Protein AF-A0A535AVQ2-F1 (afdb_monomer)

Mean predicted aligned error: 3.31 Å

Solvent-accessible surface area (backbone atoms only — not comparable to full-atom values): 5388 Å² total; per-residue (Å²): 73,45,28,29,43,38,48,96,46,78,70,44,80,45,87,86,52,66,49,68,36,87,59,93,52,60,97,81,40,64,93,31,47,60,70,80,50,62,65,88,71,66,63,65,58,55,52,54,57,74,65,51,63,59,35,64,89,41,96,92,45,67,70,36,57,67,58,55,86,80,67,69,87,87,79,84,84,89,77,82,82,127

Foldseek 3Di:
DWKWADDPWFPDDHDPDIDADLDDPCVPCPNRIDTDGDDPDDSVVVVVLVPADFDPPDVVDGRHRPDCVSPDDPDDDDDDDD

Radius of gyration: 14.22 Å; Cα contacts (8 Å, |Δi|>4): 92; chains: 1; bounding box: 46×23×31 Å

pLDDT: mean 95.23, std 5.92, range [53.5, 98.31]

Secondary structure (DSSP, 8-state):
-EEEE--SSTTSPPSS-EEE-SS--HHHHTTTS-EEEE-SS-HHHHHHHHTS-EE--BTTB-SEESSGGGS-----------

Sequence (82 aa):
GYVAMASTAAGVGGSSQFYINVNDNSGSLDGKYAVFGKVIVGMDAANALANLPTTNQYPNALNQPADPSHAMLISVTISNSQ

Structure (mmCIF, N/CA/C/O backbone):
data_AF-A0A535AVQ2-F1
#
_entry.id   AF-A0A535AVQ2-F1
#
loop_
_atom_site.group_PDB
_atom_site.id
_atom_site.type_symbol
_atom_site.label_atom_id
_atom_site.label_alt_id
_atom_site.label_comp_id
_atom_site.label_asym_id
_atom_site.label_entity_id
_atom_site.label_seq_id
_atom_site.pdbx_PDB_ins_code
_atom_site.Cartn_x
_atom_site.Cartn_y
_atom_site.Cartn_z
_atom_site.occupancy
_atom_site.B_iso_or_equiv
_atom_site.auth_seq_id
_atom_site.auth_comp_id
_atom_site.auth_asym_id
_atom_site.auth_atom_id
_atom_site.pdbx_PDB_model_num
ATOM 1 N N . GLY A 1 1 ? -5.814 -8.395 1.802 1.00 96.19 1 GLY A N 1
ATOM 2 C CA . GLY A 1 1 ? -6.111 -7.103 1.155 1.00 96.19 1 GLY A CA 1
ATOM 3 C C . GLY A 1 1 ? -6.752 -6.075 2.073 1.00 96.19 1 GLY A C 1
ATOM 4 O O . GLY A 1 1 ? -7.612 -5.340 1.607 1.00 96.19 1 GLY A O 1
ATOM 5 N N . TYR A 1 2 ? -6.371 -5.994 3.352 1.00 97.94 2 TYR A N 1
ATOM 6 C CA . TYR A 1 2 ? -6.757 -4.858 4.204 1.00 97.94 2 TYR A CA 1
ATOM 7 C C . TYR A 1 2 ? -5.771 -3.706 4.007 1.00 97.94 2 TYR A C 1
ATOM 9 O O . TYR A 1 2 ? -4.593 -3.961 3.758 1.00 97.94 2 TYR A O 1
ATOM 17 N N . VAL A 1 3 ? -6.259 -2.471 4.113 1.00 98.00 3 VAL A N 1
ATOM 18 C CA . VAL A 1 3 ? -5.474 -1.239 3.994 1.00 98.00 3 VAL A CA 1
ATOM 19 C C . VAL A 1 3 ? -5.345 -0.610 5.375 1.00 98.00 3 VAL A C 1
ATOM 21 O O . VAL A 1 3 ? -6.351 -0.399 6.061 1.00 98.00 3 VAL A O 1
ATOM 24 N N . ALA A 1 4 ? -4.114 -0.337 5.789 1.00 98.00 4 ALA A N 1
ATOM 25 C CA . ALA A 1 4 ? -3.814 0.174 7.119 1.00 98.00 4 ALA A CA 1
ATOM 26 C C . ALA A 1 4 ? -2.753 1.276 7.084 1.00 98.00 4 ALA A C 1
ATOM 28 O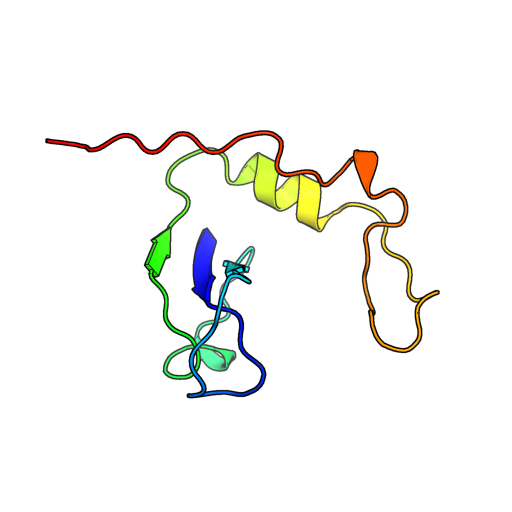 O . ALA A 1 4 ? -1.963 1.379 6.143 1.00 98.00 4 ALA A O 1
ATOM 29 N N . MET A 1 5 ? -2.760 2.114 8.119 1.00 97.88 5 MET A N 1
ATOM 30 C CA . MET A 1 5 ? -1.810 3.214 8.275 1.00 97.88 5 MET A CA 1
ATOM 31 C C . MET A 1 5 ? -0.428 2.683 8.652 1.00 97.88 5 MET A C 1
ATOM 33 O O . MET A 1 5 ? -0.294 1.935 9.623 1.00 97.88 5 MET A O 1
ATOM 37 N N . ALA A 1 6 ? 0.602 3.104 7.920 1.00 97.12 6 ALA A N 1
ATOM 38 C CA . ALA A 1 6 ? 1.984 2.908 8.336 1.00 97.12 6 ALA A CA 1
ATOM 39 C C . ALA A 1 6 ? 2.372 3.982 9.361 1.00 97.12 6 ALA A C 1
ATOM 41 O O . ALA A 1 6 ? 1.925 5.129 9.289 1.00 97.12 6 ALA A O 1
ATOM 42 N N . SER A 1 7 ? 3.228 3.620 10.308 1.00 96.38 7 SER A N 1
ATOM 43 C CA . SER A 1 7 ? 3.751 4.534 11.321 1.00 96.38 7 SER A CA 1
ATOM 44 C C . SER A 1 7 ? 5.158 4.123 11.741 1.00 96.38 7 SER A C 1
ATOM 46 O O . SER A 1 7 ? 5.649 3.055 11.373 1.00 96.38 7 SER A O 1
ATOM 48 N N . THR A 1 8 ? 5.826 4.984 12.507 1.00 94.88 8 THR A N 1
ATOM 49 C CA . THR A 1 8 ? 7.204 4.753 12.960 1.00 94.88 8 THR A CA 1
ATOM 50 C C . THR A 1 8 ? 7.316 3.653 14.017 1.00 94.88 8 THR A C 1
ATOM 52 O O . THR A 1 8 ? 8.393 3.085 14.176 1.00 94.88 8 THR A O 1
ATOM 55 N N . ALA A 1 9 ? 6.229 3.336 14.731 1.00 94.19 9 ALA A N 1
ATOM 56 C CA . ALA A 1 9 ? 6.164 2.239 15.692 1.00 94.19 9 ALA A CA 1
ATOM 57 C C . ALA A 1 9 ? 4.713 1.805 15.967 1.00 94.19 9 ALA A C 1
ATOM 59 O O . ALA A 1 9 ? 3.765 2.559 15.752 1.00 94.19 9 ALA A O 1
ATOM 60 N N . ALA A 1 10 ? 4.545 0.592 16.495 1.00 93.38 10 ALA A N 1
ATOM 61 C CA . ALA A 1 10 ? 3.246 0.078 16.925 1.00 93.38 10 ALA A CA 1
ATOM 62 C C . ALA A 1 10 ? 2.543 1.041 17.900 1.00 93.38 10 ALA A C 1
ATOM 64 O O . ALA A 1 10 ? 3.163 1.540 18.839 1.00 93.38 10 ALA A O 1
ATOM 65 N N . GLY A 1 11 ? 1.252 1.301 17.680 1.00 91.12 11 GLY A N 1
ATOM 66 C CA . GLY A 1 11 ? 0.459 2.223 18.502 1.00 91.12 11 GLY A CA 1
ATOM 67 C C . GLY A 1 11 ? 0.749 3.712 18.268 1.00 91.12 11 GLY A C 1
ATOM 68 O O . GLY A 1 11 ? 0.068 4.556 18.845 1.00 91.12 11 GLY A O 1
ATOM 69 N N . VAL A 1 12 ? 1.716 4.057 17.410 1.00 91.75 12 VAL A N 1
ATOM 70 C CA . VAL A 1 12 ? 1.958 5.438 16.971 1.00 91.75 12 VAL A CA 1
ATOM 71 C C . VAL A 1 12 ? 1.078 5.741 15.762 1.00 91.75 12 VAL A C 1
ATOM 73 O O . VAL A 1 12 ? 0.947 4.913 14.859 1.00 91.75 12 VAL A O 1
ATOM 76 N N . GLY A 1 13 ? 0.480 6.933 15.731 1.00 89.06 13 GLY A N 1
ATOM 77 C CA . GLY A 1 13 ? -0.315 7.394 14.593 1.00 89.06 13 GLY A CA 1
ATOM 78 C C . GLY A 1 13 ? 0.513 7.503 13.308 1.00 89.06 13 GLY A C 1
ATOM 79 O O . GLY A 1 13 ? 1.671 7.922 13.332 1.00 89.06 13 GLY A O 1
ATOM 80 N N . GLY A 1 14 ? -0.086 7.119 12.181 1.00 90.06 14 GLY A N 1
ATOM 81 C CA . GLY A 1 14 ? 0.478 7.353 10.852 1.00 90.06 14 GLY A CA 1
ATOM 82 C C . GLY A 1 14 ? 0.158 8.756 10.336 1.00 90.06 14 GLY A C 1
ATOM 83 O O . GLY A 1 14 ? -0.824 9.362 10.759 1.00 90.06 14 GLY A O 1
ATOM 84 N N . SER A 1 15 ? 0.976 9.268 9.414 1.00 93.69 15 SER A N 1
ATOM 85 C CA . SER A 1 15 ? 0.699 10.520 8.698 1.00 93.69 15 SER A CA 1
ATOM 86 C C . SER A 1 15 ? -0.008 10.238 7.370 1.00 93.69 15 SER A C 1
ATOM 88 O O . SER A 1 15 ? -1.230 10.186 7.323 1.00 93.69 15 SER A O 1
ATOM 90 N N . SER A 1 16 ? 0.745 10.019 6.295 1.00 96.38 16 SER A N 1
ATOM 91 C CA . SER A 1 16 ? 0.222 9.808 4.939 1.00 96.38 16 SER A CA 1
ATOM 92 C C . SER A 1 16 ? 0.583 8.450 4.340 1.00 96.38 16 SER A C 1
ATOM 94 O O . SER A 1 16 ? 0.020 8.063 3.319 1.00 96.38 16 SER A O 1
ATOM 96 N N . GLN A 1 17 ? 1.519 7.723 4.951 1.00 97.25 17 GLN A N 1
ATOM 97 C CA . GLN A 1 17 ? 1.914 6.406 4.466 1.00 97.25 17 GLN A CA 1
ATOM 98 C C . GLN A 1 17 ? 0.866 5.357 4.845 1.00 97.25 17 GLN A C 1
ATOM 100 O O . GLN A 1 17 ? 0.397 5.299 5.984 1.00 97.25 17 GLN A O 1
ATOM 105 N N . PHE A 1 18 ? 0.544 4.488 3.894 1.00 97.81 18 PHE A N 1
ATOM 106 C CA . PHE A 1 18 ? -0.332 3.339 4.084 1.00 97.81 18 PHE A CA 1
ATOM 107 C C . PHE A 1 18 ? 0.286 2.101 3.437 1.00 97.81 18 PHE A C 1
ATOM 109 O O . PHE A 1 18 ? 1.193 2.200 2.610 1.00 97.81 18 PHE A O 1
ATOM 116 N N . TYR A 1 19 ? -0.221 0.930 3.803 1.00 97.81 19 TYR A N 1
ATOM 117 C CA . TYR A 1 19 ? 0.145 -0.337 3.179 1.00 97.81 19 TYR A CA 1
ATOM 118 C C . TYR A 1 19 ? -1.090 -1.196 2.911 1.00 97.81 19 TYR A C 1
ATOM 120 O O . TYR A 1 19 ? -2.146 -1.011 3.521 1.00 97.81 19 TYR A O 1
ATOM 128 N N . ILE A 1 20 ? -0.941 -2.153 1.993 1.00 98.31 20 ILE A N 1
ATOM 129 C CA . ILE A 1 20 ? -1.953 -3.160 1.669 1.00 98.31 20 ILE A CA 1
ATOM 130 C C . ILE A 1 20 ? -1.416 -4.525 2.100 1.00 98.31 20 ILE A C 1
ATOM 132 O O . ILE A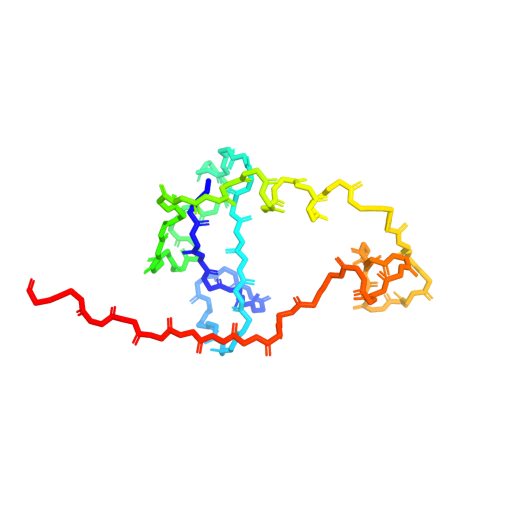 1 20 ? -0.383 -4.978 1.616 1.00 98.31 20 ILE A O 1
ATOM 136 N N . ASN A 1 21 ? -2.131 -5.212 2.987 1.00 98.19 21 ASN A N 1
ATOM 137 C CA . ASN A 1 21 ? -1.806 -6.587 3.359 1.00 98.19 21 ASN A CA 1
ATOM 138 C C . ASN A 1 21 ? -2.088 -7.531 2.182 1.00 98.19 21 ASN A C 1
ATOM 140 O O . ASN A 1 21 ? -3.256 -7.726 1.838 1.00 98.19 21 ASN A O 1
ATOM 144 N N . VAL A 1 22 ? -1.059 -8.139 1.588 1.00 97.81 22 VAL A N 1
ATOM 145 C CA . VAL A 1 22 ? -1.209 -9.160 0.525 1.00 97.81 22 VAL A CA 1
ATOM 146 C C . VAL A 1 22 ? -1.417 -10.579 1.068 1.00 97.81 22 VAL A C 1
ATOM 148 O O . VAL A 1 22 ? -1.956 -11.422 0.366 1.00 97.81 22 VAL A O 1
ATOM 151 N N . ASN A 1 23 ? -1.097 -10.803 2.346 1.00 96.81 23 ASN A N 1
ATOM 152 C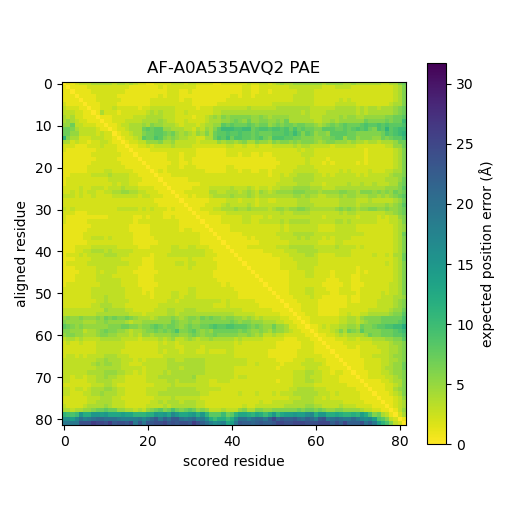 CA . ASN A 1 23 ? -1.335 -12.041 3.094 1.00 96.81 23 ASN A CA 1
ATOM 153 C C . ASN A 1 23 ? -2.073 -11.741 4.410 1.00 96.81 23 ASN A C 1
ATOM 155 O O . ASN A 1 23 ? -2.307 -10.575 4.746 1.00 96.81 23 ASN A O 1
ATOM 159 N N . ASP A 1 24 ? -2.446 -12.787 5.149 1.00 96.88 24 ASP A N 1
ATOM 160 C CA . ASP A 1 24 ? -2.91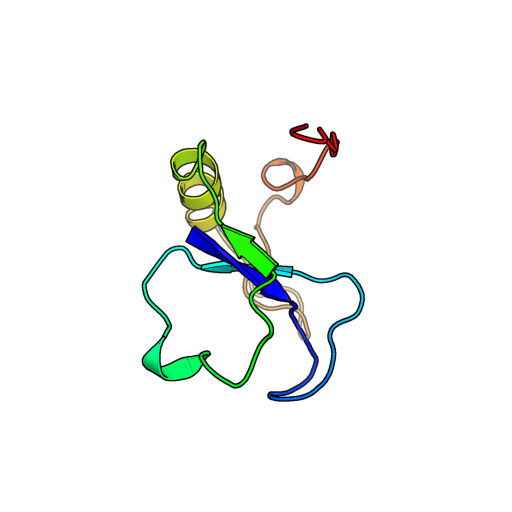5 -12.642 6.528 1.00 96.88 24 ASP A CA 1
ATOM 161 C C . ASP A 1 24 ? -1.733 -12.323 7.456 1.00 96.88 24 ASP A C 1
ATOM 163 O O . ASP A 1 24 ? -0.799 -13.112 7.587 1.00 96.88 24 ASP A O 1
ATOM 167 N N . ASN A 1 25 ? -1.787 -11.145 8.077 1.00 97.12 25 ASN A N 1
ATOM 168 C CA . ASN A 1 25 ? -0.777 -10.631 9.002 1.00 97.12 25 ASN A CA 1
ATOM 169 C C . ASN A 1 25 ? -1.374 -10.322 10.390 1.00 97.12 25 ASN A C 1
ATOM 171 O O . ASN A 1 25 ? -0.748 -9.609 11.182 1.00 97.12 25 ASN A O 1
ATOM 175 N N . SER A 1 26 ? -2.576 -10.832 10.680 1.00 95.25 26 SER A N 1
ATOM 176 C CA . SER A 1 26 ? -3.346 -10.539 11.899 1.00 95.25 26 SER A CA 1
ATOM 177 C C . SER A 1 26 ? -2.544 -10.776 13.179 1.00 95.25 26 SER A C 1
ATOM 179 O O . SER A 1 26 ? -2.431 -9.886 14.018 1.00 95.25 26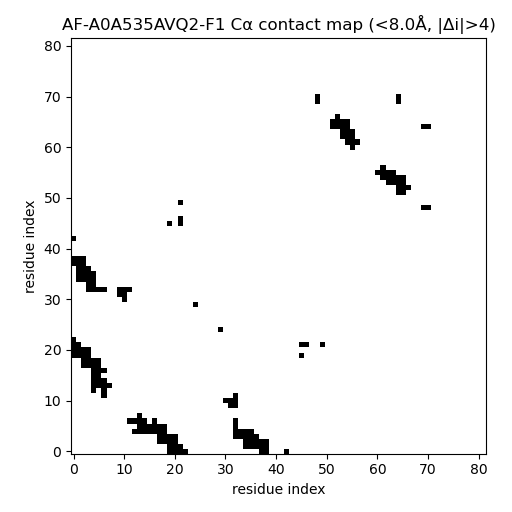 SER A O 1
ATOM 181 N N . GLY A 1 27 ? -1.857 -11.917 13.281 1.00 96.38 27 GLY A N 1
ATOM 182 C CA . GLY A 1 27 ? -1.044 -12.264 14.456 1.00 96.38 27 GLY A CA 1
ATOM 183 C C . GLY A 1 27 ? 0.106 -11.292 14.762 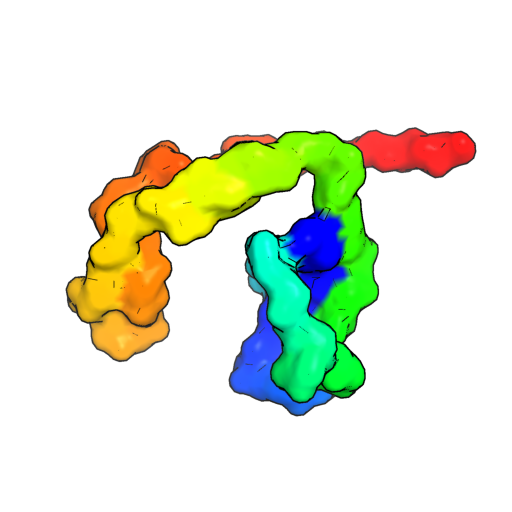1.00 96.38 27 GLY A C 1
ATOM 184 O O . GLY A 1 27 ? 0.590 -11.246 15.892 1.00 96.38 27 GLY A O 1
ATOM 185 N N . SER A 1 28 ? 0.534 -10.493 13.781 1.00 95.81 28 SER A N 1
ATOM 186 C CA . SER A 1 28 ? 1.660 -9.566 13.924 1.00 95.81 28 SER A CA 1
ATOM 187 C C . SER A 1 28 ? 1.238 -8.102 13.993 1.00 95.81 28 SER A C 1
ATOM 189 O O . SER A 1 28 ? 1.927 -7.325 14.661 1.00 95.81 28 SER A O 1
ATOM 191 N N . LEU A 1 29 ? 0.156 -7.712 13.311 1.00 96.69 29 LEU A N 1
ATOM 192 C CA . LEU A 1 29 ? -0.198 -6.307 13.069 1.00 96.69 29 LEU A CA 1
ATOM 193 C C . LEU A 1 29 ? -1.491 -5.857 13.757 1.00 96.69 29 LEU A C 1
ATOM 195 O O . LEU A 1 29 ? -1.655 -4.651 13.979 1.00 96.69 29 LEU A O 1
ATOM 199 N N . ASP A 1 30 ? -2.380 -6.781 14.126 1.00 95.62 30 ASP A N 1
ATOM 200 C CA . ASP A 1 30 ? -3.649 -6.416 14.754 1.00 95.62 30 ASP A CA 1
ATOM 201 C C . ASP A 1 30 ? -3.416 -5.743 16.112 1.00 95.62 30 ASP A C 1
ATOM 203 O O . ASP A 1 30 ? -2.509 -6.086 16.874 1.00 95.62 30 ASP A O 1
ATOM 207 N N . GLY A 1 31 ? -4.209 -4.704 16.385 1.00 94.12 31 GLY A N 1
ATOM 208 C CA . GLY A 1 31 ? -4.063 -3.852 17.569 1.00 94.12 31 GLY A CA 1
ATOM 209 C C . GLY A 1 31 ? -2.864 -2.893 17.541 1.00 94.12 31 GLY A C 1
ATOM 210 O O . GLY A 1 31 ? -2.753 -2.056 18.434 1.00 94.12 31 GLY A O 1
ATOM 211 N N . LYS A 1 32 ? -1.981 -2.966 16.531 1.00 96.44 32 LYS A N 1
ATOM 212 C CA . LYS A 1 32 ? -0.784 -2.107 16.417 1.00 96.44 32 LYS A CA 1
ATOM 213 C C . LYS A 1 32 ? -0.909 -1.015 15.363 1.00 96.44 32 LYS A C 1
ATOM 215 O O . LYS A 1 32 ? -0.340 0.060 15.547 1.00 96.44 32 LYS A O 1
ATOM 220 N N . TYR A 1 33 ? -1.631 -1.291 14.280 1.00 96.94 33 TYR A N 1
ATOM 221 C CA . TYR A 1 33 ? -1.805 -0.379 13.152 1.00 96.94 33 TYR A CA 1
ATOM 222 C C . TYR A 1 33 ? -3.284 -0.246 12.801 1.00 96.94 33 TYR A C 1
ATOM 224 O O . TYR A 1 33 ? -4.017 -1.234 12.754 1.00 96.94 33 TYR A O 1
ATOM 232 N N . ALA A 1 34 ? -3.728 0.986 12.555 1.00 96.19 34 ALA A N 1
ATOM 233 C CA . ALA A 1 34 ? -5.127 1.270 12.269 1.00 96.19 34 ALA A CA 1
ATOM 234 C C . ALA A 1 34 ? -5.497 0.810 10.852 1.00 96.19 34 ALA A C 1
ATOM 236 O O . ALA A 1 34 ? -5.020 1.372 9.863 1.00 96.19 34 ALA A O 1
ATOM 237 N N . VAL A 1 35 ? -6.368 -0.195 10.762 1.00 96.88 35 VAL A N 1
ATOM 238 C CA . VAL A 1 35 ? -7.021 -0.603 9.513 1.00 96.88 35 VAL A CA 1
ATOM 239 C C . VAL A 1 35 ? -8.140 0.390 9.201 1.00 96.88 35 VAL A C 1
ATOM 241 O O . VAL A 1 35 ? -9.012 0.610 10.039 1.00 96.88 35 VAL A O 1
ATOM 244 N N . PHE A 1 36 ? -8.130 0.975 8.002 1.00 96.19 36 PHE A N 1
ATOM 245 C CA . PHE A 1 36 ? -9.126 1.973 7.579 1.00 96.19 36 PHE A CA 1
ATOM 246 C C . PHE A 1 36 ? -9.824 1.625 6.260 1.00 96.19 36 PHE A C 1
ATOM 248 O O . PHE A 1 36 ? -10.748 2.318 5.845 1.00 96.19 36 PHE A O 1
ATOM 255 N N . GLY A 1 37 ? -9.402 0.552 5.589 1.00 96.75 37 GLY A N 1
ATOM 256 C CA . GLY A 1 37 ? -9.994 0.146 4.324 1.00 96.75 37 GLY A CA 1
ATOM 257 C C . GLY A 1 37 ? -9.736 -1.312 3.979 1.00 96.75 37 GLY A C 1
ATOM 258 O O . GLY A 1 37 ? -8.992 -2.029 4.653 1.00 96.75 37 GLY A O 1
ATOM 259 N N . LYS A 1 38 ? -10.358 -1.757 2.891 1.00 97.50 38 LYS A N 1
ATOM 260 C CA . LYS A 1 38 ? -10.169 -3.086 2.313 1.00 97.50 38 LYS A CA 1
ATOM 261 C C . LYS A 1 38 ? -10.278 -2.988 0.799 1.00 97.50 38 LYS A C 1
ATOM 263 O O . LYS A 1 38 ? -11.167 -2.320 0.280 1.00 97.50 38 LYS 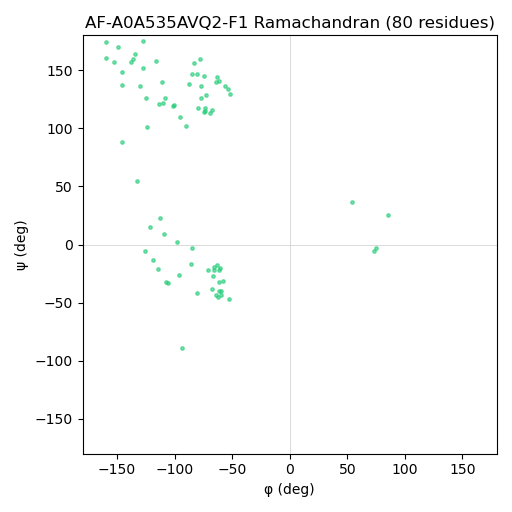A O 1
ATOM 268 N N . VAL A 1 39 ? -9.390 -3.681 0.101 1.00 97.56 39 VAL A N 1
ATOM 269 C CA . VAL A 1 39 ? -9.475 -3.856 -1.348 1.00 97.56 39 VAL A CA 1
ATOM 270 C C . VAL A 1 39 ? -10.699 -4.723 -1.651 1.00 97.56 39 VAL A C 1
ATOM 272 O O . VAL A 1 39 ? -10.754 -5.881 -1.235 1.00 97.56 39 VAL A O 1
ATOM 275 N N . ILE A 1 40 ? -11.687 -4.150 -2.339 1.00 96.81 40 ILE A N 1
ATOM 276 C CA . ILE A 1 40 ? -12.914 -4.852 -2.756 1.00 96.81 40 ILE A CA 1
ATOM 277 C C . ILE A 1 40 ? -12.832 -5.376 -4.197 1.00 96.81 40 ILE A C 1
ATOM 279 O O . ILE A 1 40 ? -13.478 -6.365 -4.524 1.00 96.81 40 ILE A O 1
ATOM 283 N N . VAL A 1 41 ? -12.010 -4.742 -5.038 1.00 96.50 41 VAL A N 1
ATOM 284 C CA . VAL A 1 41 ? -11.721 -5.102 -6.435 1.00 96.50 41 VAL A CA 1
ATOM 285 C C . VAL A 1 41 ? -10.252 -4.760 -6.714 1.00 96.50 41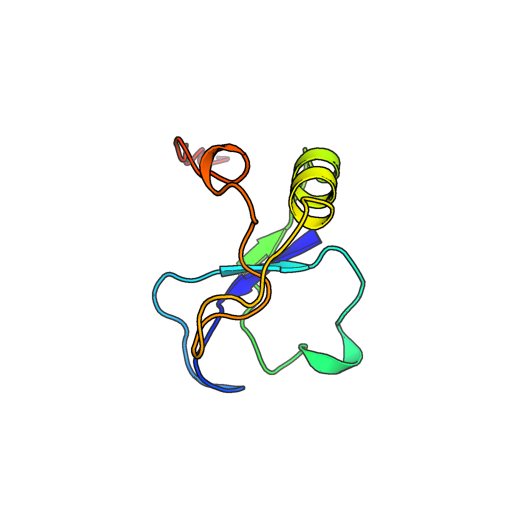 VAL A C 1
ATOM 287 O O . VAL A 1 41 ? -9.734 -3.814 -6.122 1.00 96.50 41 VAL A O 1
ATOM 290 N N . GLY A 1 42 ? -9.577 -5.513 -7.591 1.00 97.50 42 GLY A N 1
ATOM 291 C CA . GLY A 1 42 ? -8.208 -5.198 -8.029 1.00 97.50 42 GLY A CA 1
ATOM 292 C C . GLY A 1 42 ? -7.089 -5.727 -7.120 1.00 97.50 42 GLY A C 1
ATOM 293 O O . GLY A 1 42 ? -6.006 -5.148 -7.063 1.00 97.50 42 GLY A O 1
ATOM 294 N N . MET A 1 43 ? -7.334 -6.804 -6.363 1.00 98.19 43 MET A N 1
ATOM 295 C CA . MET A 1 43 ? -6.298 -7.410 -5.509 1.00 98.19 43 MET A CA 1
ATOM 296 C C . MET A 1 43 ? -5.156 -8.040 -6.327 1.00 98.19 43 MET A C 1
ATOM 298 O O . MET A 1 43 ? -4.021 -8.108 -5.864 1.00 98.19 43 MET A O 1
ATOM 302 N N . ASP A 1 44 ? -5.437 -8.465 -7.554 1.00 98.06 44 ASP A N 1
ATOM 303 C CA . ASP A 1 44 ? -4.456 -8.903 -8.545 1.00 98.06 44 ASP A CA 1
ATOM 304 C C . ASP A 1 44 ? -3.444 -7.803 -8.893 1.00 98.06 44 ASP A C 1
ATOM 306 O O . ASP A 1 44 ? -2.250 -8.087 -8.942 1.00 98.06 44 ASP A O 1
ATOM 310 N N . ALA A 1 45 ? -3.877 -6.545 -9.023 1.00 97.69 45 ALA A N 1
ATOM 311 C CA . ALA A 1 45 ? -2.967 -5.415 -9.223 1.00 97.69 45 ALA A CA 1
ATOM 312 C C . ALA A 1 45 ? -2.035 -5.207 -8.015 1.00 97.69 45 ALA A C 1
ATOM 314 O O . ALA A 1 45 ? -0.827 -5.040 -8.183 1.00 97.69 45 ALA A O 1
ATOM 315 N N . ALA A 1 46 ? -2.565 -5.287 -6.788 1.00 97.69 46 ALA A N 1
ATOM 316 C CA . ALA A 1 46 ? -1.746 -5.224 -5.573 1.00 97.69 46 ALA A CA 1
ATOM 317 C C . ALA A 1 46 ? -0.736 -6.385 -5.495 1.00 97.69 46 ALA A C 1
ATOM 319 O O . ALA A 1 46 ? 0.421 -6.178 -5.130 1.00 97.69 46 ALA A O 1
ATOM 320 N N . ASN A 1 47 ? -1.146 -7.594 -5.889 1.00 98.25 47 ASN A N 1
ATOM 321 C CA . ASN A 1 47 ? -0.257 -8.753 -5.960 1.00 98.25 47 ASN A CA 1
ATOM 322 C C . ASN A 1 47 ? 0.809 -8.600 -7.057 1.00 98.25 47 ASN A C 1
ATOM 324 O O . ASN A 1 47 ? 1.952 -8.993 -6.843 1.00 98.25 47 ASN A O 1
ATOM 328 N N . ALA A 1 48 ? 0.479 -8.020 -8.212 1.00 98.06 48 ALA A N 1
ATOM 329 C CA . ALA A 1 48 ? 1.449 -7.747 -9.271 1.00 98.06 48 ALA A CA 1
ATOM 330 C C . ALA A 1 48 ? 2.534 -6.768 -8.794 1.00 98.06 48 ALA A C 1
ATOM 332 O O . ALA A 1 48 ? 3.719 -7.043 -8.969 1.00 98.06 48 ALA A O 1
ATOM 333 N N . LEU A 1 49 ? 2.141 -5.687 -8.107 1.00 97.75 49 LEU A N 1
ATOM 334 C CA . LEU A 1 49 ? 3.074 -4.733 -7.496 1.00 97.75 49 LEU A CA 1
ATOM 335 C C . LEU A 1 49 ? 3.986 -5.397 -6.456 1.00 97.75 49 LEU A C 1
ATOM 337 O O . LEU A 1 49 ? 5.189 -5.154 -6.451 1.00 97.75 49 LEU A O 1
ATOM 341 N N . ALA A 1 50 ? 3.432 -6.265 -5.604 1.00 97.31 50 ALA A N 1
ATOM 342 C CA . ALA A 1 50 ? 4.193 -6.972 -4.572 1.00 97.31 50 ALA A CA 1
ATOM 343 C C . ALA A 1 50 ? 5.233 -7.964 -5.131 1.00 97.31 50 ALA A C 1
ATOM 345 O O . ALA A 1 50 ? 6.153 -8.340 -4.411 1.00 97.31 50 ALA A O 1
ATOM 346 N N . ASN A 1 51 ? 5.093 -8.379 -6.395 1.00 97.75 51 ASN A N 1
ATOM 347 C CA . ASN A 1 51 ? 6.018 -9.287 -7.078 1.00 97.75 51 ASN A CA 1
ATOM 348 C C . ASN A 1 51 ? 7.045 -8.566 -7.971 1.00 97.75 51 ASN A C 1
ATOM 350 O O . ASN A 1 51 ? 7.837 -9.232 -8.641 1.00 97.75 51 ASN A O 1
ATOM 354 N N . LEU A 1 52 ? 7.046 -7.228 -8.018 1.00 98.25 52 LEU A N 1
ATOM 355 C CA . LEU A 1 52 ? 8.062 -6.488 -8.766 1.00 98.25 52 LEU A CA 1
ATOM 356 C C . LEU A 1 52 ? 9.458 -6.740 -8.170 1.00 98.25 52 LEU A C 1
ATOM 358 O O . LEU A 1 52 ? 9.597 -6.832 -6.949 1.00 98.25 52 LEU A O 1
ATOM 362 N N . PRO A 1 53 ? 10.514 -6.809 -9.000 1.00 98.25 53 PRO A N 1
ATOM 363 C CA . PRO A 1 53 ? 11.880 -6.900 -8.502 1.00 98.25 53 PRO A CA 1
ATOM 364 C C . PRO A 1 53 ? 12.207 -5.739 -7.558 1.00 98.25 53 PRO A C 1
ATOM 366 O O . PRO A 1 53 ? 11.901 -4.584 -7.862 1.00 98.25 53 PRO A O 1
ATOM 369 N N . THR A 1 54 ? 12.875 -6.035 -6.444 1.00 98.06 54 THR A N 1
ATOM 370 C CA . THR A 1 54 ? 13.273 -5.032 -5.448 1.00 98.06 54 THR A CA 1
ATOM 371 C C . THR A 1 54 ? 14.786 -4.907 -5.311 1.00 98.06 54 THR A C 1
ATOM 373 O O . THR A 1 54 ? 15.536 -5.840 -5.594 1.00 98.06 54 THR A O 1
ATOM 376 N N . THR A 1 55 ? 15.240 -3.763 -4.809 1.00 97.38 55 THR A N 1
ATOM 377 C CA . THR A 1 55 ? 16.641 -3.453 -4.519 1.00 97.38 55 THR A CA 1
ATOM 378 C C . THR A 1 55 ? 16.821 -2.957 -3.083 1.00 97.38 55 THR A C 1
ATOM 380 O O . THR A 1 55 ? 15.926 -2.345 -2.498 1.00 97.38 55 THR A O 1
ATOM 383 N N . ASN A 1 56 ? 18.014 -3.199 -2.533 1.00 97.44 56 ASN A N 1
ATOM 384 C CA . ASN A 1 56 ? 18.473 -2.708 -1.228 1.00 97.44 56 ASN A CA 1
ATOM 385 C C . ASN A 1 56 ? 19.622 -1.696 -1.369 1.00 97.44 56 ASN A C 1
ATOM 387 O O . ASN A 1 56 ? 20.412 -1.513 -0.448 1.00 97.44 56 ASN A O 1
ATOM 391 N N . GLN A 1 57 ? 19.743 -1.047 -2.531 1.00 95.75 57 GLN A N 1
ATOM 392 C CA . GLN A 1 57 ? 20.820 -0.087 -2.802 1.00 95.75 57 GLN A CA 1
ATOM 393 C C . GLN A 1 57 ? 20.797 1.156 -1.895 1.00 95.75 57 GLN A C 1
ATOM 395 O O . GLN A 1 57 ? 21.797 1.864 -1.801 1.00 95.75 57 GLN A O 1
ATOM 400 N N . TYR A 1 58 ? 19.671 1.434 -1.230 1.00 92.12 58 TYR A N 1
ATOM 401 C CA . TYR A 1 58 ? 19.504 2.593 -0.360 1.00 92.12 58 TYR A CA 1
ATOM 402 C C . TYR A 1 58 ? 19.632 2.186 1.119 1.00 92.12 58 TYR A C 1
ATOM 404 O O . TYR A 1 58 ? 18.797 1.423 1.607 1.00 92.12 58 TYR A O 1
ATOM 412 N N . PRO A 1 59 ? 20.609 2.730 1.875 1.00 92.19 59 PRO A N 1
ATOM 413 C CA . PRO A 1 59 ? 20.895 2.291 3.247 1.00 92.19 59 PRO A CA 1
ATOM 414 C C . PRO A 1 59 ? 19.715 2.387 4.224 1.00 92.19 59 PRO A C 1
ATOM 416 O O . PRO A 1 59 ? 19.602 1.574 5.133 1.00 92.19 59 PRO A O 1
ATOM 419 N N . ASN A 1 60 ? 18.826 3.365 4.023 1.00 93.69 60 ASN A N 1
ATOM 420 C CA . ASN A 1 60 ? 17.677 3.629 4.897 1.00 93.69 60 ASN A CA 1
ATOM 421 C C . ASN A 1 60 ? 16.330 3.266 4.250 1.00 93.69 60 ASN A C 1
ATOM 423 O O . ASN A 1 60 ? 15.280 3.631 4.773 1.00 93.69 60 ASN A O 1
ATOM 427 N N . ALA A 1 61 ? 16.345 2.595 3.097 1.00 91.31 61 ALA A N 1
ATOM 428 C CA . ALA A 1 61 ? 15.143 2.229 2.359 1.00 91.31 61 ALA A CA 1
ATOM 429 C C . ALA A 1 61 ? 15.360 0.876 1.678 1.00 91.31 61 ALA A C 1
ATOM 431 O O . ALA A 1 61 ? 15.810 0.785 0.537 1.00 91.31 61 ALA A O 1
ATOM 432 N N . LEU A 1 62 ? 15.053 -0.185 2.419 1.00 96.19 62 LEU A N 1
ATOM 433 C CA . LEU A 1 62 ? 15.121 -1.551 1.914 1.00 96.19 62 LEU A CA 1
ATOM 434 C C . LEU A 1 62 ? 13.897 -1.867 1.045 1.00 96.19 62 LEU A C 1
ATOM 436 O O . LEU A 1 62 ? 12.853 -1.219 1.158 1.00 96.19 62 LEU A O 1
ATOM 440 N N . ASN A 1 63 ? 14.037 -2.888 0.203 1.00 96.81 63 ASN A N 1
ATOM 441 C CA . ASN A 1 63 ? 12.988 -3.477 -0.627 1.00 96.81 63 ASN A CA 1
ATOM 442 C C . ASN A 1 63 ? 12.251 -2.461 -1.515 1.00 96.81 63 ASN A C 1
ATOM 444 O O . ASN A 1 63 ? 11.043 -2.560 -1.717 1.00 96.81 63 ASN A O 1
ATOM 448 N N . GLN A 1 64 ? 12.971 -1.470 -2.042 1.00 96.62 64 GLN A N 1
ATOM 449 C CA . GLN A 1 64 ? 12.393 -0.523 -2.996 1.00 96.62 64 GLN A CA 1
ATOM 450 C C . GLN A 1 64 ? 12.223 -1.202 -4.358 1.00 96.62 64 GLN A C 1
ATOM 452 O O . GLN A 1 64 ? 13.098 -1.990 -4.722 1.00 96.62 64 GLN A O 1
ATOM 457 N N . PRO A 1 65 ? 11.171 -0.900 -5.140 1.00 96.94 65 PRO A N 1
ATOM 458 C CA . PRO A 1 65 ? 11.085 -1.352 -6.526 1.00 96.94 65 PRO A CA 1
ATOM 459 C C . PRO A 1 65 ? 12.362 -0.988 -7.290 1.00 96.94 65 PRO A C 1
ATOM 461 O O . PRO A 1 65 ? 12.817 0.155 -7.236 1.00 96.94 65 PRO A O 1
ATOM 464 N N . ALA A 1 66 ? 12.955 -1.960 -7.986 1.00 97.25 66 ALA A N 1
ATOM 465 C CA . ALA A 1 66 ? 14.172 -1.744 -8.768 1.00 97.25 66 ALA A CA 1
ATOM 466 C C . ALA A 1 66 ? 13.947 -0.716 -9.890 1.00 97.25 66 ALA A C 1
ATOM 468 O O . ALA A 1 66 ? 14.847 0.058 -10.207 1.00 97.25 66 ALA A O 1
ATOM 469 N N . ASP A 1 67 ? 12.727 -0.685 -10.432 1.00 96.75 67 ASP A N 1
ATOM 470 C CA . ASP A 1 67 ? 12.230 0.353 -11.329 1.00 96.75 67 ASP A CA 1
ATOM 471 C C . ASP A 1 67 ? 10.941 0.968 -10.749 1.00 96.75 67 ASP A C 1
ATOM 473 O O . ASP A 1 67 ? 9.864 0.368 -10.857 1.00 96.75 67 ASP A O 1
ATOM 477 N N . PRO A 1 68 ? 11.022 2.155 -10.119 1.00 94.56 68 PRO A N 1
ATOM 478 C CA . PRO A 1 68 ? 9.867 2.827 -9.527 1.00 94.56 68 PRO A CA 1
ATOM 479 C C . PRO A 1 68 ? 8.767 3.205 -10.525 1.00 94.56 68 PRO A C 1
ATOM 481 O O . PRO A 1 68 ? 7.622 3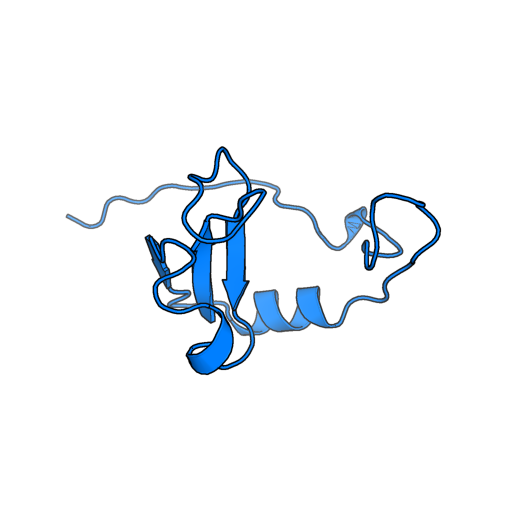.381 -10.111 1.00 94.56 68 PRO A O 1
ATOM 484 N N . SER A 1 69 ? 9.073 3.321 -11.824 1.00 96.56 69 SER A N 1
ATOM 485 C CA . SER A 1 69 ? 8.077 3.708 -12.834 1.00 96.56 69 SER A CA 1
ATOM 486 C C . SER A 1 69 ? 6.968 2.662 -13.007 1.00 96.56 69 SER A C 1
ATOM 488 O O . SER A 1 69 ? 5.849 3.001 -13.387 1.00 96.56 69 SER A O 1
ATOM 490 N N . HIS A 1 70 ? 7.234 1.408 -12.628 1.00 95.69 70 HIS A N 1
ATOM 491 C CA . HIS A 1 70 ? 6.251 0.323 -12.608 1.00 95.69 70 HIS A CA 1
ATOM 492 C C . HIS A 1 70 ? 5.411 0.261 -11.319 1.00 95.69 70 HIS A C 1
ATOM 494 O O . HIS A 1 70 ? 4.518 -0.578 -11.217 1.00 95.69 70 HIS A O 1
ATOM 500 N N . ALA A 1 71 ? 5.669 1.130 -10.335 1.00 96.19 71 ALA A N 1
ATOM 501 C CA . ALA A 1 71 ? 5.022 1.116 -9.022 1.00 96.19 71 ALA A CA 1
ATOM 502 C C . ALA A 1 71 ? 4.538 2.516 -8.602 1.00 96.19 71 ALA A C 1
ATOM 504 O O . ALA A 1 71 ? 4.894 3.025 -7.539 1.00 96.19 71 ALA A O 1
ATOM 505 N N . MET A 1 72 ? 3.724 3.156 -9.446 1.00 96.44 72 MET A N 1
ATOM 506 C CA . MET A 1 72 ? 3.253 4.528 -9.233 1.00 96.44 72 MET A CA 1
ATOM 507 C C . MET A 1 72 ? 1.755 4.612 -8.922 1.00 96.44 72 MET A C 1
ATOM 509 O O . MET A 1 72 ? 0.929 3.969 -9.568 1.00 96.44 72 MET A O 1
ATOM 513 N N . LEU A 1 73 ? 1.396 5.498 -7.988 1.00 95.75 73 LEU A N 1
ATOM 514 C CA . LEU A 1 73 ? 0.022 5.963 -7.799 1.00 95.75 73 LEU A CA 1
ATOM 515 C C . LEU A 1 73 ? -0.202 7.208 -8.668 1.00 95.75 73 LEU A C 1
ATOM 517 O O . LEU A 1 73 ? 0.251 8.295 -8.324 1.00 95.75 73 LEU A O 1
ATOM 521 N N . ILE A 1 74 ? -0.870 7.038 -9.809 1.00 97.12 74 ILE A N 1
ATOM 522 C CA . ILE A 1 74 ? -1.042 8.108 -10.808 1.00 97.12 74 ILE A CA 1
ATOM 523 C C . ILE A 1 74 ? -2.168 9.076 -10.432 1.00 97.12 74 ILE A C 1
ATOM 525 O O . ILE A 1 74 ? -2.033 10.288 -10.582 1.00 97.12 74 ILE A O 1
ATOM 529 N N . SER A 1 75 ? -3.288 8.548 -9.945 1.00 97.44 75 SER A N 1
ATOM 530 C CA . SER A 1 75 ? -4.432 9.341 -9.508 1.00 97.44 75 SER A CA 1
ATOM 531 C C . SER A 1 75 ? -5.217 8.600 -8.432 1.00 97.44 75 SER A C 1
ATOM 533 O O . SER A 1 75 ? -5.155 7.375 -8.314 1.00 97.44 75 SER A O 1
ATOM 535 N N . VAL A 1 76 ? -5.957 9.364 -7.631 1.00 96.62 76 VAL A N 1
ATOM 536 C CA . VAL A 1 76 ? -6.910 8.842 -6.653 1.00 96.62 76 VAL A CA 1
ATOM 537 C C . VAL A 1 76 ? -8.255 9.485 -6.938 1.00 96.62 76 VAL A C 1
ATOM 539 O O . VAL A 1 76 ? -8.367 10.710 -6.985 1.00 96.62 76 VAL A O 1
ATOM 542 N N . THR A 1 77 ? -9.282 8.661 -7.111 1.00 96.62 77 THR A N 1
ATOM 543 C CA . THR A 1 77 ? -10.668 9.116 -7.224 1.00 96.62 77 THR A CA 1
ATOM 544 C C . THR A 1 77 ? -11.417 8.686 -5.975 1.00 96.62 77 THR A C 1
ATOM 546 O O . THR A 1 77 ? -11.482 7.500 -5.664 1.00 96.62 77 THR A O 1
ATOM 549 N N . ILE A 1 78 ? -11.980 9.655 -5.256 1.00 95.31 78 ILE A N 1
ATOM 550 C CA . ILE A 1 78 ? -12.824 9.395 -4.092 1.00 95.31 78 ILE A CA 1
ATOM 551 C C . ILE A 1 78 ? -14.271 9.395 -4.574 1.00 95.31 78 ILE A C 1
ATOM 553 O O . ILE A 1 78 ? -14.804 10.434 -4.960 1.00 95.31 78 ILE A O 1
ATOM 557 N N . SER A 1 79 ? -14.893 8.220 -4.576 1.00 91.25 79 SER A N 1
ATOM 558 C CA . SER A 1 79 ? -16.324 8.063 -4.819 1.00 91.25 79 SER A CA 1
ATOM 559 C C . SER A 1 79 ? -17.037 7.873 -3.487 1.00 91.25 79 SER A C 1
ATOM 561 O O . SER A 1 79 ? -16.772 6.902 -2.779 1.00 91.25 79 SER A O 1
ATOM 563 N N . ASN A 1 80 ? -17.961 8.769 -3.162 1.00 87.00 80 ASN A N 1
ATOM 564 C CA . ASN A 1 80 ? -18.849 8.564 -2.027 1.00 87.00 80 ASN A CA 1
ATOM 565 C C . ASN A 1 80 ? -19.960 7.608 -2.468 1.00 87.00 80 ASN A C 1
ATOM 567 O O . ASN A 1 80 ? -20.715 7.923 -3.388 1.00 87.00 80 ASN A O 1
ATOM 571 N N . SER A 1 81 ? -20.050 6.437 -1.842 1.00 69.69 81 SER A N 1
ATOM 572 C CA . SER A 1 81 ? -21.277 5.648 -1.901 1.00 69.69 81 SER A CA 1
ATOM 573 C C . SER A 1 81 ? -22.310 6.344 -1.016 1.00 69.69 81 SER A C 1
ATOM 575 O O . SER A 1 81 ? -22.078 6.463 0.188 1.00 69.69 81 SER A O 1
ATOM 577 N N . GLN A 1 82 ? -23.389 6.846 -1.618 1.00 53.50 82 GLN A N 1
ATOM 578 C CA . GLN A 1 82 ? -24.594 7.241 -0.882 1.00 53.50 82 GLN A CA 1
ATOM 579 C C . GLN A 1 82 ? -25.269 6.009 -0.277 1.00 53.50 82 GLN A C 1
ATOM 581 O O . GLN A 1 82 ? -25.217 4.942 -0.933 1.00 53.50 82 GLN A O 1
#